Protein AF-A0AAW1I986-F1 (afdb_monomer)

Solvent-accessible surface area (backbone atoms only — not comparable to full-atom values): 5873 Å² total; per-residue (Å²): 143,80,73,66,66,63,55,53,57,52,48,54,61,55,47,60,73,33,51,45,82,54,91,57,34,41,34,39,59,53,91,70,35,33,42,37,43,33,53,43,74,72,91,59,56,68,68,64,49,50,52,50,52,50,54,51,47,56,54,48,66,67,40,95,41,54,70,47,81,48,72,48,67,70,55,30,32,59,93,76,73,33,98,46,72,40,85,64,29,58,55,50,55,62,43,57,71,72,64,109

Radius of gyration: 16.84 Å; Cα contacts (8 Å, |Δi|>4): 113; chains: 1; bounding box: 56×25×30 Å

Sequence (100 aa):
MKAKMWRYCLLARNFRRRIKERKGYVSITIAGWVLFCCYISPNIEMDVYKEKVDEIANQVSSAKKEAIIVGDFNAKSHMWESARNDRKEEHWESGSQRWN

pLDDT: mean 81.31, std 17.29, range [30.34, 96.0]

Organism: Popillia japonica (NCBI:txid7064)

Nearest PDB structures (foldseek):
  5kah-assembly2_G  TM=4.410E-01  e=1.807E-01  Streptomyces toyocaensis
  5kaj-assembly3_H  TM=4.368E-01  e=2.518E-01  Streptomyces toyocaensis
  5kah-assembly1_K  TM=3.681E-01  e=3.284E-01  Streptomyces toyocaensis
  5kah-assembly1_B  TM=4.261E-01  e=7.780E-01  Streptomyces toyocaensis
  5kah-assembly2_D  TM=3.679E-01  e=6.813E-01  Streptomyces toyocaensis

InterPro domains:
  IPR005135 Endonuclease/exonuclease/phosphatase [PF14529] (34-90)
  IPR036691 Endonuclease/exonuclease/phosphatase superfamily [G3DSA:3.60.10.10] (8-99)
  IPR036691 Endonuclease/exonuclease/phosphatase superfamily [SSF56219] (25-92)

Secondary structure (DSSP, 8-state):
--SHHHHHHHHHHHHHTTEEEETTEEEEEETTEEEEEEE--SSS-HHHHHHHHHHHHHHHHH-SSEEEEEEE-----GGGT-SS--HHHHHHHHHHHT--

Mean predicted aligned error: 8.06 Å

Structure (mmCIF, N/CA/C/O backbone):
data_AF-A0AAW1I986-F1
#
_entry.id   AF-A0AAW1I986-F1
#
loop_
_atom_site.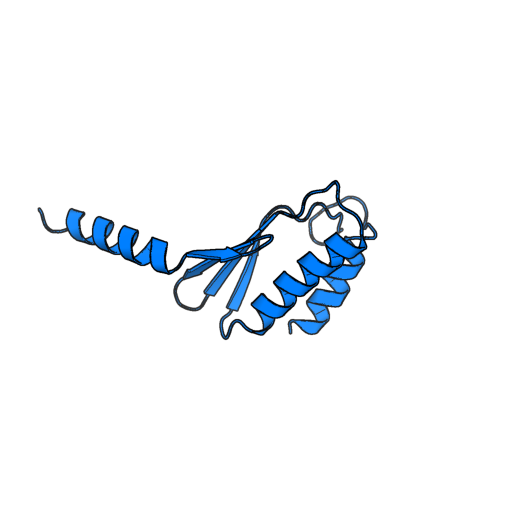group_PDB
_atom_site.id
_atom_site.type_symbol
_atom_site.label_atom_id
_atom_site.label_alt_id
_atom_site.label_comp_id
_atom_site.label_asym_id
_atom_site.label_entity_id
_atom_site.label_seq_id
_atom_site.pdbx_PDB_ins_code
_atom_site.Cartn_x
_atom_site.Cartn_y
_atom_site.Cartn_z
_atom_site.occupancy
_atom_site.B_iso_or_equiv
_atom_site.auth_seq_id
_atom_site.auth_comp_id
_atom_site.auth_asym_id
_atom_site.auth_atom_id
_atom_site.pdbx_PDB_model_num
ATOM 1 N N . MET A 1 1 ? -45.187 0.208 6.965 1.00 40.75 1 MET A N 1
ATOM 2 C CA . MET A 1 1 ? -43.913 -0.187 6.314 1.00 40.75 1 MET A CA 1
ATOM 3 C C . MET A 1 1 ? -43.093 1.036 5.831 1.00 40.75 1 MET A C 1
ATOM 5 O O . MET A 1 1 ? -42.661 1.068 4.691 1.00 40.75 1 MET A O 1
ATOM 9 N N . LYS A 1 2 ? -42.852 2.064 6.674 1.00 43.34 2 LYS A N 1
ATOM 10 C CA . LYS A 1 2 ? -42.179 3.335 6.276 1.00 43.34 2 LYS A CA 1
ATOM 11 C C . LYS A 1 2 ? -40.86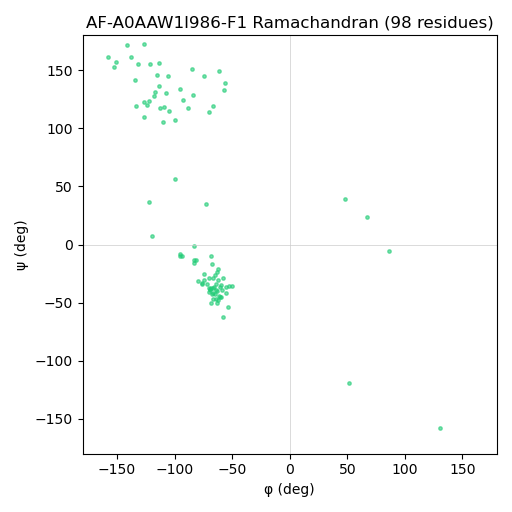1 3.645 7.022 1.00 43.34 2 LYS A C 1
ATOM 13 O O . LYS A 1 2 ? -40.285 4.706 6.833 1.00 43.34 2 LYS A O 1
ATOM 18 N N . ALA A 1 3 ? -40.343 2.715 7.830 1.00 42.25 3 ALA A N 1
ATOM 19 C CA . ALA A 1 3 ? -39.149 2.939 8.662 1.00 42.25 3 ALA A CA 1
ATOM 20 C C . ALA A 1 3 ? -37.814 2.463 8.042 1.00 42.25 3 ALA A C 1
ATOM 22 O O . ALA A 1 3 ? -36.750 2.744 8.587 1.00 42.25 3 ALA A O 1
ATOM 23 N N . LYS A 1 4 ? -37.826 1.754 6.901 1.00 41.72 4 LYS A N 1
ATOM 24 C CA . LYS A 1 4 ? -36.589 1.212 6.297 1.00 41.72 4 LYS A CA 1
ATOM 25 C C . LYS A 1 4 ? -35.775 2.251 5.513 1.00 41.72 4 LYS A C 1
ATOM 27 O O . LYS A 1 4 ? -34.553 2.176 5.530 1.00 41.72 4 LYS A O 1
ATOM 32 N N . MET A 1 5 ? -36.411 3.244 4.888 1.00 36.78 5 MET A N 1
ATOM 33 C CA . MET A 1 5 ? -35.730 4.159 3.955 1.00 36.78 5 MET A CA 1
ATOM 34 C C . MET A 1 5 ? -34.773 5.150 4.646 1.00 36.78 5 MET A C 1
ATOM 36 O O . MET A 1 5 ? -33.693 5.432 4.137 1.00 36.78 5 MET A O 1
ATOM 40 N N . TRP A 1 6 ? -35.100 5.598 5.861 1.00 30.34 6 TRP A N 1
ATOM 41 C CA . TRP A 1 6 ? -34.260 6.535 6.621 1.00 30.34 6 TRP A CA 1
ATOM 42 C C . TRP A 1 6 ? -32.957 5.902 7.134 1.00 30.34 6 TRP A C 1
ATOM 44 O O . TRP A 1 6 ? -31.934 6.581 7.237 1.00 30.34 6 TRP A O 1
ATOM 54 N N . ARG A 1 7 ? -32.955 4.584 7.385 1.00 38.81 7 ARG A N 1
ATOM 55 C CA . ARG A 1 7 ? -31.76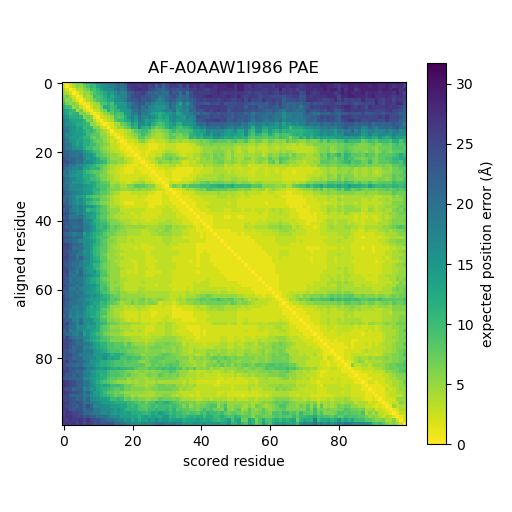1 3.835 7.812 1.00 38.81 7 ARG A CA 1
ATOM 56 C C . ARG A 1 7 ? -30.691 3.779 6.715 1.00 38.81 7 ARG A C 1
ATOM 58 O O . ARG A 1 7 ? -29.513 3.918 7.028 1.00 38.81 7 ARG A O 1
ATOM 65 N N . TYR A 1 8 ? -31.088 3.653 5.447 1.00 41.31 8 TYR A N 1
ATOM 66 C CA . TYR A 1 8 ? -30.157 3.661 4.311 1.00 41.31 8 TYR A CA 1
ATOM 67 C C . TYR A 1 8 ? -29.516 5.038 4.088 1.00 41.31 8 TYR A C 1
ATOM 69 O O . TYR A 1 8 ? -28.308 5.114 3.873 1.00 41.31 8 TYR A O 1
ATOM 77 N N . CYS A 1 9 ? -30.268 6.134 4.239 1.00 37.81 9 CYS A N 1
ATOM 78 C CA . CYS A 1 9 ? -29.706 7.488 4.140 1.00 37.81 9 CYS A CA 1
ATOM 79 C C . CYS A 1 9 ? -28.707 7.808 5.271 1.00 37.81 9 CYS A C 1
ATOM 81 O O . CYS A 1 9 ? -27.685 8.453 5.033 1.00 37.81 9 CYS A O 1
ATOM 83 N N . LEU A 1 10 ? -28.957 7.330 6.496 1.00 45.66 10 LEU A N 1
ATOM 84 C CA . LEU A 1 10 ? -28.011 7.450 7.616 1.00 45.66 10 LEU A CA 1
ATOM 85 C C . LEU A 1 10 ? -26.764 6.572 7.428 1.00 45.66 10 LEU A C 1
ATOM 87 O O . LEU A 1 10 ? -25.655 7.023 7.723 1.00 45.66 10 LEU A O 1
ATOM 91 N N . LEU A 1 11 ? -26.919 5.357 6.888 1.00 52.00 11 LEU A N 1
ATOM 92 C CA . LEU A 1 11 ? -25.795 4.498 6.504 1.00 52.00 11 LEU A CA 1
ATOM 93 C C . LEU A 1 11 ? -24.934 5.157 5.420 1.00 52.00 11 LEU A C 1
ATOM 95 O O . LEU A 1 11 ? -23.722 5.206 5.587 1.00 52.00 11 LEU A O 1
ATOM 99 N N . ALA A 1 12 ? -25.532 5.750 4.383 1.00 53.25 12 ALA A N 1
ATOM 100 C CA . ALA A 1 12 ? -24.802 6.447 3.320 1.00 53.25 12 ALA A CA 1
ATOM 101 C C . ALA A 1 12 ? -24.027 7.681 3.830 1.00 53.25 12 ALA A C 1
ATOM 103 O O . ALA A 1 12 ? -22.874 7.897 3.451 1.00 53.25 12 ALA A O 1
ATOM 104 N N . ARG A 1 13 ? -24.610 8.470 4.750 1.00 52.94 13 ARG A N 1
ATOM 105 C CA . ARG A 1 13 ? -23.912 9.616 5.374 1.00 52.94 13 ARG A CA 1
ATOM 106 C C . ARG A 1 13 ? -22.775 9.177 6.301 1.00 52.94 13 ARG A C 1
ATOM 108 O O . ARG A 1 13 ? -21.723 9.813 6.312 1.00 52.94 13 ARG A O 1
ATOM 115 N N . ASN A 1 14 ? -22.950 8.086 7.047 1.00 59.44 14 ASN A N 1
ATOM 116 C CA . ASN A 1 14 ? -21.884 7.516 7.878 1.00 59.44 14 ASN A CA 1
ATOM 117 C C . ASN A 1 14 ? -20.819 6.779 7.058 1.00 59.44 14 ASN A C 1
ATOM 119 O O . ASN A 1 14 ? -19.675 6.696 7.497 1.00 59.44 14 ASN A O 1
ATOM 123 N N . PHE A 1 15 ? -21.168 6.276 5.874 1.00 64.94 15 PHE A N 1
ATOM 124 C CA . PHE A 1 15 ? -20.240 5.610 4.968 1.00 64.94 15 PHE A CA 1
ATOM 125 C C . PHE A 1 15 ? -19.197 6.583 4.422 1.00 64.94 15 PHE A C 1
ATOM 127 O O . PHE A 1 15 ? -18.010 6.305 4.540 1.00 64.94 15 PHE A O 1
ATOM 134 N N . ARG A 1 16 ? -19.599 7.776 3.954 1.00 64.19 16 ARG A N 1
ATOM 135 C CA . ARG A 1 16 ? -18.639 8.811 3.514 1.00 64.19 16 ARG A CA 1
ATOM 136 C C . ARG A 1 16 ? -17.614 9.184 4.589 1.00 64.19 16 ARG A C 1
ATOM 138 O O . ARG A 1 16 ? -16.455 9.380 4.264 1.00 64.19 16 ARG A O 1
ATOM 145 N N . ARG A 1 17 ? -18.002 9.220 5.871 1.00 70.94 17 ARG A N 1
ATOM 146 C CA . ARG A 1 17 ? -17.069 9.491 6.988 1.00 70.94 17 ARG A CA 1
ATOM 147 C C . ARG A 1 17 ? -16.028 8.390 7.212 1.00 70.94 17 ARG A C 1
ATOM 149 O O . ARG A 1 17 ? -15.060 8.611 7.931 1.00 70.94 17 ARG A O 1
ATOM 156 N N . ARG A 1 18 ? -16.248 7.199 6.654 1.00 81.69 18 ARG A N 1
ATOM 157 C CA . ARG A 1 18 ? -15.334 6.053 6.751 1.00 81.69 18 ARG A CA 1
ATOM 158 C C . ARG A 1 18 ? -14.368 5.977 5.575 1.00 81.69 18 ARG A C 1
ATOM 160 O O . ARG A 1 18 ? -13.447 5.169 5.652 1.00 81.69 18 ARG A O 1
ATOM 167 N N . ILE A 1 19 ? -14.589 6.786 4.537 1.00 87.56 19 ILE A N 1
ATOM 168 C CA . ILE A 1 19 ? -13.704 6.910 3.385 1.00 87.56 19 ILE A CA 1
ATOM 169 C C . ILE A 1 19 ? -12.604 7.912 3.735 1.00 87.56 19 ILE A C 1
ATOM 171 O O . ILE A 1 19 ? -12.889 9.021 4.191 1.00 87.56 19 ILE A O 1
ATOM 175 N N . LYS A 1 20 ? -11.349 7.524 3.527 1.00 89.88 20 LYS A N 1
ATOM 176 C CA . LYS A 1 20 ? -10.194 8.417 3.609 1.00 89.88 20 LYS A CA 1
ATOM 177 C C . LYS A 1 20 ? -9.467 8.390 2.277 1.00 89.88 20 LYS A C 1
ATOM 179 O O . LYS A 1 20 ? -9.036 7.335 1.828 1.00 89.88 20 LYS A O 1
ATOM 184 N N . GLU A 1 21 ? -9.312 9.558 1.677 1.00 89.38 21 GLU A N 1
ATOM 185 C CA . GLU A 1 21 ? -8.520 9.735 0.465 1.00 89.38 21 GLU A CA 1
ATOM 186 C C . GLU A 1 21 ? -7.109 10.189 0.850 1.00 89.38 21 GLU A C 1
ATOM 188 O O . GLU A 1 21 ? -6.922 11.052 1.724 1.00 89.38 21 GLU A O 1
ATOM 193 N N . ARG A 1 22 ? -6.108 9.555 0.242 1.00 83.56 22 ARG A N 1
ATOM 194 C CA . ARG A 1 22 ? -4.682 9.841 0.417 1.00 83.56 22 ARG A CA 1
ATOM 195 C C . ARG A 1 22 ? -3.974 9.718 -0.926 1.00 83.56 22 ARG A C 1
ATOM 197 O O . ARG A 1 22 ? -4.561 9.304 -1.926 1.00 83.56 22 ARG A O 1
ATOM 204 N N . LYS A 1 23 ? -2.704 10.115 -0.976 1.00 76.81 23 LYS A N 1
ATOM 205 C CA . LYS A 1 23 ? -1.925 10.010 -2.205 1.00 76.81 23 LYS A CA 1
ATOM 206 C C . LYS A 1 23 ? -1.721 8.522 -2.514 1.00 76.81 23 LYS A C 1
ATOM 208 O O . LYS A 1 23 ? -1.153 7.783 -1.731 1.00 76.81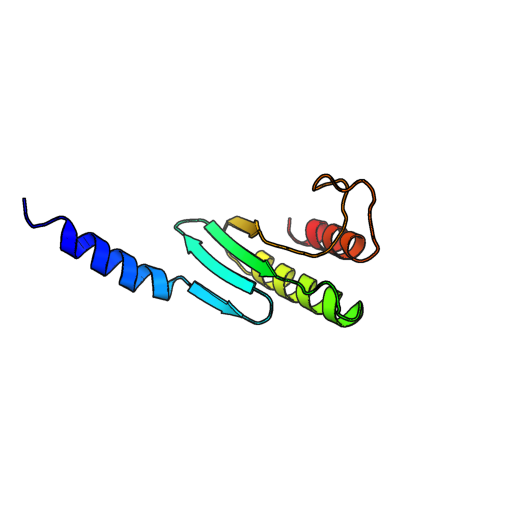 23 LYS A O 1
ATOM 213 N N . GLY A 1 24 ? -2.222 8.072 -3.662 1.00 74.69 24 GLY A N 1
ATOM 214 C CA . GLY A 1 24 ? -2.031 6.693 -4.131 1.00 74.69 24 GLY A CA 1
ATOM 215 C C . GLY A 1 24 ? -3.041 5.655 -3.635 1.00 74.69 24 GLY A C 1
ATOM 216 O O . GLY A 1 24 ? -3.007 4.534 -4.142 1.00 74.69 24 GLY A O 1
ATOM 217 N N . TYR A 1 25 ? -3.962 5.998 -2.726 1.00 87.06 25 TYR A N 1
ATOM 218 C CA . TYR A 1 25 ? -5.027 5.077 -2.327 1.00 87.06 25 TYR A CA 1
ATOM 219 C C . TYR A 1 25 ? -6.253 5.768 -1.716 1.00 87.06 25 TYR A C 1
ATOM 221 O O . TYR A 1 25 ? -6.205 6.893 -1.211 1.00 87.06 25 TYR A O 1
ATOM 229 N N . VAL A 1 26 ? -7.358 5.029 -1.710 1.00 90.94 26 VAL A N 1
ATOM 230 C CA . VAL A 1 26 ? -8.571 5.333 -0.950 1.00 90.94 26 VAL A CA 1
ATOM 231 C C . VAL A 1 26 ? -8.788 4.209 0.047 1.00 90.94 26 VAL A C 1
ATOM 233 O O . VAL A 1 26 ? -8.747 3.045 -0.339 1.00 90.94 26 VAL A O 1
ATOM 236 N N . SER A 1 27 ? -9.029 4.521 1.319 1.00 92.38 27 SER A N 1
ATOM 237 C CA . SER A 1 27 ? -9.340 3.499 2.319 1.00 92.38 27 SER A CA 1
ATOM 238 C C . SER A 1 27 ? -10.746 3.621 2.880 1.00 92.38 27 SER A C 1
ATOM 240 O O . SER A 1 27 ? -11.280 4.720 3.033 1.00 92.38 27 SER A O 1
ATOM 242 N N . ILE A 1 28 ? -11.355 2.477 3.192 1.00 91.94 28 ILE A N 1
ATOM 243 C CA . ILE A 1 28 ? -12.673 2.388 3.819 1.00 91.94 28 ILE A CA 1
ATOM 244 C C . ILE A 1 28 ? -12.565 1.520 5.064 1.00 91.94 28 ILE A C 1
ATOM 246 O O . ILE A 1 28 ? -12.175 0.357 5.009 1.00 91.94 28 ILE A O 1
ATOM 250 N N . THR A 1 29 ? -12.945 2.081 6.210 1.00 89.25 29 THR A N 1
ATOM 251 C CA . THR A 1 29 ? -13.012 1.320 7.463 1.00 89.25 29 THR A CA 1
ATOM 252 C C . THR A 1 29 ? -14.379 0.655 7.622 1.00 89.25 29 THR A C 1
ATOM 254 O O . THR A 1 29 ? -15.400 1.339 7.762 1.00 89.25 29 THR A O 1
ATOM 257 N N . ILE A 1 30 ? -14.413 -0.678 7.670 1.00 86.19 30 ILE A N 1
ATOM 258 C CA . ILE A 1 30 ? -15.644 -1.465 7.811 1.00 86.19 30 ILE A CA 1
ATOM 259 C C . ILE A 1 30 ? -15.486 -2.427 8.989 1.00 86.19 30 ILE A C 1
ATOM 261 O O . ILE A 1 30 ? -14.742 -3.396 8.925 1.00 86.19 30 ILE A O 1
ATOM 265 N N . ALA A 1 31 ? -16.213 -2.160 10.078 1.00 84.00 31 ALA A N 1
ATOM 266 C CA . ALA A 1 31 ? -16.138 -2.945 11.313 1.00 84.00 31 ALA A CA 1
ATOM 267 C C . ALA A 1 31 ? -14.678 -3.109 11.806 1.00 84.00 31 ALA A C 1
ATOM 269 O O . ALA A 1 31 ? -14.025 -2.096 12.099 1.00 84.00 31 ALA A O 1
ATOM 270 N N . GLY A 1 32 ? -14.193 -4.351 11.903 1.00 85.81 32 GLY A N 1
ATOM 271 C CA . GLY A 1 32 ? -12.830 -4.717 12.306 1.00 85.81 32 GLY A CA 1
ATOM 272 C C . GLY A 1 32 ? -11.781 -4.658 11.193 1.00 85.81 32 GLY A C 1
ATOM 273 O O . GLY A 1 32 ? -10.616 -4.882 11.483 1.00 85.81 32 GLY A O 1
ATOM 274 N N . TRP A 1 33 ? -12.176 -4.312 9.964 1.00 91.25 33 TRP A N 1
ATOM 275 C CA . TRP A 1 33 ? -11.304 -4.305 8.792 1.00 91.25 33 TRP A CA 1
ATOM 276 C C . TRP A 1 33 ? -11.067 -2.894 8.249 1.00 91.25 33 TRP A C 1
ATOM 278 O O . TRP A 1 33 ? -11.899 -1.984 8.409 1.00 91.25 33 TRP A O 1
ATOM 288 N N . VAL A 1 34 ? -9.951 -2.728 7.548 1.00 92.69 34 VAL A N 1
ATOM 289 C CA . VAL A 1 34 ? -9.666 -1.576 6.691 1.00 92.69 34 VAL A CA 1
ATOM 290 C C . VAL A 1 34 ? -9.354 -2.082 5.290 1.00 92.69 34 VAL A C 1
ATOM 292 O O . VAL A 1 34 ? -8.416 -2.844 5.089 1.00 92.69 34 VAL A O 1
ATOM 295 N N . LEU A 1 35 ? -10.152 -1.650 4.318 1.00 93.00 35 LEU A N 1
ATOM 296 C CA . LEU A 1 35 ? -9.896 -1.910 2.908 1.00 93.00 35 LEU A CA 1
ATOM 297 C C . LEU A 1 35 ? -9.100 -0.742 2.331 1.00 93.00 35 LEU A C 1
ATOM 299 O O . LEU A 1 35 ? -9.572 0.391 2.410 1.00 93.00 35 LEU A O 1
ATOM 303 N N . PHE A 1 36 ? -7.942 -1.009 1.742 1.00 92.81 36 PHE A N 1
ATOM 304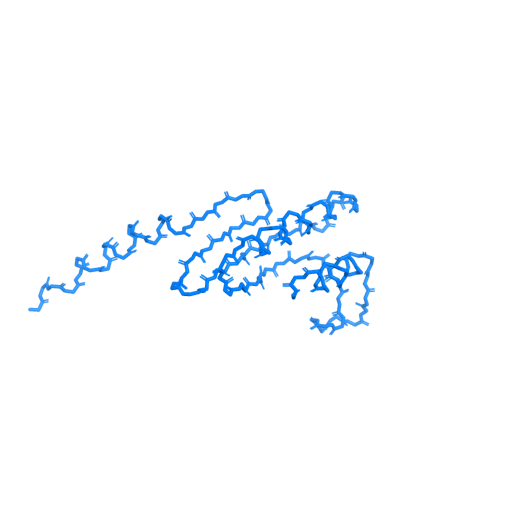 C CA . PHE A 1 36 ? -7.125 -0.059 0.995 1.00 92.81 36 PHE A CA 1
ATOM 305 C C . PHE A 1 36 ? -7.277 -0.353 -0.497 1.00 92.81 36 PHE A C 1
ATOM 307 O O . PHE A 1 36 ? -6.903 -1.424 -0.955 1.00 92.81 36 PHE A O 1
ATOM 314 N N . CYS A 1 37 ? -7.850 0.583 -1.249 1.00 93.62 37 CYS A N 1
ATOM 315 C CA . CYS A 1 37 ? -7.953 0.526 -2.702 1.00 93.62 37 CYS A CA 1
ATOM 316 C C . CYS A 1 37 ? -6.856 1.400 -3.311 1.00 93.62 37 CYS A C 1
ATOM 318 O O . CYS A 1 37 ? -6.912 2.629 -3.218 1.00 93.62 37 CYS A O 1
ATOM 320 N N . CYS A 1 38 ? -5.846 0.763 -3.887 1.00 92.19 38 CYS A N 1
ATOM 321 C CA . CYS A 1 38 ? -4.635 1.397 -4.379 1.00 92.19 38 CYS A CA 1
ATOM 322 C C . CYS A 1 38 ? -4.632 1.457 -5.906 1.00 92.19 38 CYS A C 1
ATOM 324 O O . CYS A 1 38 ? -5.073 0.538 -6.594 1.00 92.19 38 CYS A O 1
ATOM 326 N N . TYR A 1 39 ? -4.075 2.538 -6.437 1.00 91.81 39 TYR A N 1
ATOM 327 C CA . TYR A 1 39 ? -3.705 2.610 -7.843 1.00 91.81 39 TYR A CA 1
ATOM 328 C C . TYR A 1 39 ? -2.303 3.188 -7.942 1.00 91.81 39 TYR A C 1
ATOM 330 O O . TYR A 1 39 ? -2.046 4.328 -7.526 1.00 91.81 39 TYR A O 1
ATOM 338 N N . ILE A 1 40 ? -1.393 2.402 -8.509 1.00 92.62 40 ILE A N 1
ATOM 339 C CA . ILE A 1 40 ? -0.049 2.858 -8.831 1.00 92.62 40 ILE A CA 1
ATOM 340 C C . ILE A 1 40 ? 0.076 2.881 -10.347 1.00 92.62 40 ILE A C 1
ATOM 342 O O . ILE A 1 40 ? -0.044 1.856 -11.006 1.00 92.62 40 ILE A O 1
ATOM 346 N N . SER A 1 41 ? 0.297 4.074 -10.902 1.00 92.06 41 SER A N 1
ATOM 347 C CA . SER A 1 41 ? 0.475 4.248 -12.345 1.00 92.06 41 SER A CA 1
ATOM 348 C C . SER A 1 41 ? 1.627 3.369 -12.855 1.00 92.06 41 SER A C 1
ATOM 350 O O . SER A 1 41 ? 2.676 3.315 -12.206 1.00 92.06 41 SER A O 1
ATOM 352 N N . PRO A 1 42 ? 1.491 2.720 -14.026 1.00 92.62 42 PRO A N 1
ATOM 353 C CA . PRO A 1 42 ? 2.584 1.947 -14.608 1.00 92.62 42 PRO A CA 1
ATOM 354 C C . PRO A 1 42 ? 3.758 2.839 -15.034 1.00 92.62 42 PRO A C 1
ATOM 356 O O . PRO A 1 42 ? 4.902 2.383 -14.992 1.00 92.62 42 PRO A O 1
ATOM 359 N N . ASN A 1 43 ? 3.467 4.097 -15.387 1.00 94.62 43 ASN A N 1
ATOM 360 C CA . ASN A 1 43 ? 4.370 5.062 -16.020 1.00 94.62 43 ASN A CA 1
ATOM 361 C C . ASN A 1 43 ? 4.948 6.051 -14.999 1.00 94.62 43 ASN A C 1
ATOM 363 O O . ASN A 1 43 ? 4.746 7.260 -15.109 1.00 94.62 43 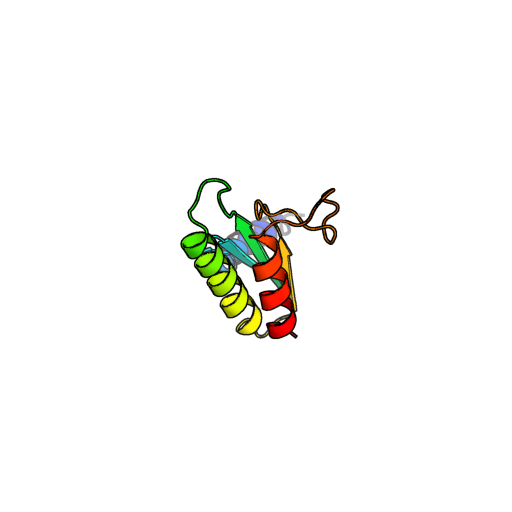ASN A O 1
ATOM 367 N N . ILE A 1 44 ? 5.596 5.535 -13.961 1.00 94.56 44 ILE A N 1
ATOM 368 C CA . ILE A 1 44 ? 6.313 6.344 -12.971 1.00 94.56 44 ILE A CA 1
ATOM 369 C C . ILE A 1 44 ? 7.702 5.768 -12.749 1.00 94.56 44 ILE A C 1
ATOM 371 O O . ILE A 1 44 ? 7.924 4.570 -12.939 1.00 94.56 44 ILE A O 1
ATOM 375 N N . GLU A 1 45 ? 8.610 6.629 -12.305 1.00 96.00 45 GLU A N 1
ATOM 376 C CA . GLU A 1 45 ? 9.951 6.226 -11.906 1.00 96.00 45 GLU A CA 1
ATOM 377 C C . GLU A 1 45 ? 9.918 5.237 -10.739 1.00 96.00 45 GLU A C 1
ATOM 379 O O . GLU A 1 45 ? 9.027 5.277 -9.883 1.00 96.00 45 GLU A O 1
ATOM 384 N N . MET A 1 46 ? 10.914 4.352 -10.699 1.00 94.44 46 MET A N 1
ATOM 385 C CA . MET A 1 46 ? 10.987 3.282 -9.701 1.00 94.44 46 MET A CA 1
ATOM 386 C C . MET A 1 46 ? 11.046 3.824 -8.268 1.00 94.44 46 MET A C 1
ATOM 388 O O . MET A 1 46 ? 10.424 3.252 -7.380 1.00 94.44 46 MET A O 1
ATOM 392 N N . ASP A 1 47 ? 11.734 4.939 -8.032 1.00 95.00 47 ASP A N 1
ATOM 393 C CA . ASP A 1 47 ? 11.826 5.523 -6.689 1.00 95.00 47 ASP A CA 1
ATOM 394 C C . ASP A 1 47 ? 10.464 6.051 -6.217 1.00 95.00 47 ASP A C 1
ATOM 396 O O . ASP A 1 47 ? 10.022 5.743 -5.112 1.00 95.00 47 ASP A O 1
ATOM 400 N N . VAL A 1 48 ? 9.716 6.717 -7.104 1.00 93.56 48 VAL A N 1
ATOM 401 C CA . VAL A 1 48 ? 8.339 7.172 -6.831 1.00 93.56 48 VAL A CA 1
ATOM 402 C C . VAL A 1 48 ? 7.395 5.986 -6.612 1.00 93.56 48 VAL A C 1
ATOM 404 O O . VAL A 1 48 ? 6.441 6.066 -5.836 1.00 93.56 48 VAL A O 1
ATOM 407 N N . TYR A 1 49 ? 7.636 4.874 -7.309 1.00 93.75 49 TYR A N 1
ATOM 408 C CA . TYR A 1 49 ? 6.898 3.635 -7.100 1.00 93.75 49 TYR A CA 1
ATOM 409 C C . TYR A 1 49 ? 7.134 3.083 -5.688 1.00 93.75 49 TYR A C 1
ATOM 411 O O . TYR A 1 49 ? 6.168 2.813 -4.975 1.00 93.75 49 TYR A O 1
ATOM 419 N N . LYS A 1 50 ? 8.397 2.973 -5.264 1.00 92.88 50 LYS A N 1
ATOM 420 C CA . LYS A 1 50 ? 8.779 2.493 -3.927 1.00 92.88 50 LYS A CA 1
ATOM 421 C C . LYS A 1 50 ? 8.199 3.364 -2.818 1.00 92.88 50 LYS A C 1
ATOM 423 O O . LYS A 1 50 ? 7.584 2.831 -1.902 1.00 92.88 50 LYS A O 1
ATOM 428 N N . GLU A 1 51 ? 8.278 4.688 -2.960 1.00 92.56 51 GLU A N 1
ATOM 429 C CA . GLU A 1 51 ? 7.665 5.634 -2.017 1.00 92.56 51 GLU A CA 1
ATOM 430 C C . GLU A 1 51 ? 6.163 5.381 -1.831 1.00 92.56 51 GLU A C 1
ATOM 432 O O . GLU A 1 51 ? 5.654 5.422 -0.712 1.00 92.56 51 GLU A O 1
ATOM 437 N N . LYS A 1 52 ? 5.437 5.086 -2.919 1.00 91.50 52 LYS A N 1
ATOM 438 C CA . LYS A 1 52 ? 4.003 4.764 -2.848 1.00 91.50 52 LYS A CA 1
ATOM 439 C C . LYS A 1 52 ? 3.742 3.454 -2.114 1.00 91.50 52 LYS A C 1
ATOM 441 O O . LYS A 1 52 ? 2.796 3.388 -1.332 1.00 91.50 52 LYS A O 1
ATOM 446 N N . VAL A 1 53 ? 4.546 2.423 -2.368 1.00 91.81 53 VAL A N 1
ATOM 447 C CA . VAL A 1 53 ? 4.420 1.139 -1.664 1.00 91.81 53 VAL A CA 1
ATOM 448 C C . VAL A 1 53 ? 4.733 1.312 -0.178 1.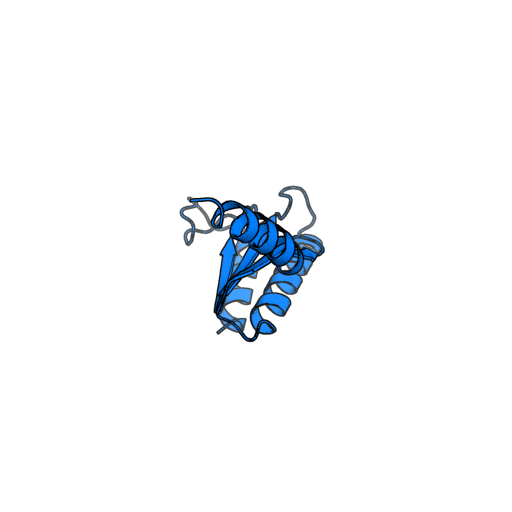00 91.81 53 VAL A C 1
ATOM 450 O O . VAL A 1 53 ? 3.973 0.823 0.652 1.00 91.81 53 VAL A O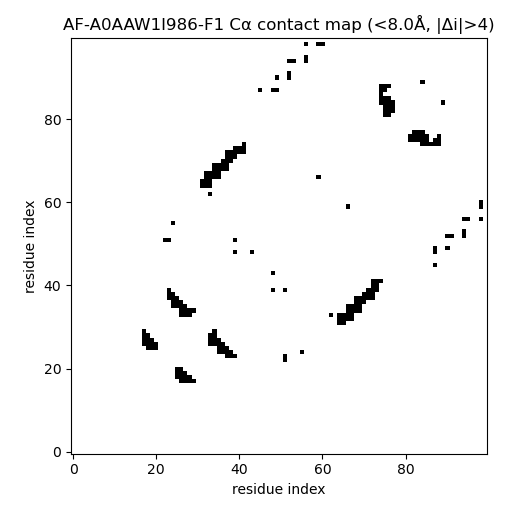 1
ATOM 453 N N . ASP A 1 54 ? 5.770 2.077 0.167 1.00 91.06 54 ASP A N 1
ATOM 454 C CA . ASP A 1 54 ? 6.129 2.382 1.556 1.00 91.06 54 ASP A CA 1
ATOM 455 C C . ASP A 1 54 ? 5.038 3.201 2.262 1.00 91.06 54 ASP A C 1
ATOM 457 O O . ASP A 1 54 ? 4.724 2.954 3.428 1.00 91.06 54 ASP A O 1
ATOM 461 N N . GLU A 1 55 ? 4.408 4.156 1.570 1.00 89.62 55 GLU A N 1
ATOM 462 C CA . GLU A 1 55 ? 3.261 4.893 2.109 1.00 89.62 55 GLU A CA 1
ATOM 463 C C . GLU A 1 55 ? 2.097 3.942 2.427 1.00 89.62 55 GLU A C 1
ATOM 465 O O . GLU A 1 55 ? 1.523 4.026 3.514 1.00 89.62 55 GLU A O 1
ATOM 470 N N . ILE A 1 56 ? 1.773 3.009 1.524 1.00 89.50 56 ILE A N 1
ATOM 471 C CA . ILE A 1 56 ? 0.720 2.006 1.748 1.00 89.50 56 ILE A CA 1
ATOM 472 C C . ILE A 1 56 ? 1.100 1.085 2.916 1.00 89.50 56 ILE A C 1
ATOM 474 O O . ILE A 1 56 ? 0.288 0.903 3.824 1.00 89.50 56 ILE A O 1
ATOM 478 N N . ALA A 1 57 ? 2.336 0.580 2.942 1.00 89.38 57 ALA A N 1
ATOM 479 C CA . ALA A 1 57 ? 2.878 -0.270 4.002 1.00 89.38 57 ALA A CA 1
ATOM 480 C C . ALA A 1 57 ? 2.729 0.369 5.382 1.00 89.38 57 ALA A C 1
ATOM 482 O O . ALA A 1 57 ? 2.108 -0.193 6.280 1.00 89.38 57 ALA A O 1
ATOM 483 N N . ASN A 1 58 ? 3.223 1.598 5.530 1.00 88.94 58 ASN A N 1
ATOM 484 C CA . ASN A 1 58 ? 3.166 2.337 6.787 1.00 88.94 58 ASN A CA 1
ATOM 485 C C . ASN A 1 58 ? 1.720 2.559 7.259 1.00 88.94 58 ASN A C 1
ATOM 487 O O . ASN A 1 58 ? 1.430 2.567 8.459 1.00 88.94 58 ASN A O 1
ATOM 491 N N . GLN A 1 59 ? 0.787 2.749 6.327 1.00 87.31 59 GLN A N 1
ATOM 492 C CA . GLN A 1 59 ? -0.626 2.962 6.641 1.00 87.31 59 GLN A CA 1
ATOM 493 C C . GLN A 1 59 ? -1.330 1.666 7.034 1.00 87.31 59 GLN A C 1
ATOM 495 O O . GLN A 1 59 ? -2.188 1.687 7.916 1.00 87.31 59 GLN A O 1
ATOM 500 N N . VAL A 1 60 ? -0.937 0.546 6.434 1.00 88.00 60 VAL A N 1
ATOM 501 C CA . VAL A 1 60 ? -1.408 -0.780 6.828 1.00 88.00 60 VAL A CA 1
ATOM 502 C C . VAL A 1 60 ? -0.862 -1.155 8.204 1.00 88.00 60 VAL A C 1
ATOM 504 O O . VAL A 1 60 ? -1.658 -1.435 9.094 1.00 88.00 60 VAL A O 1
ATOM 507 N N . SER A 1 61 ? 0.447 -1.041 8.442 1.00 88.12 61 SER A N 1
ATOM 508 C CA . SER A 1 61 ? 1.053 -1.354 9.747 1.00 88.12 61 SER A CA 1
ATOM 509 C C . SER A 1 61 ? 0.551 -0.453 10.883 1.00 88.12 61 SER A C 1
ATOM 511 O O . SER A 1 61 ? 0.487 -0.871 12.036 1.00 88.12 61 SER A O 1
ATOM 513 N N . SER A 1 62 ? 0.179 0.797 10.588 1.00 86.69 62 SER A N 1
ATOM 514 C CA . SER A 1 62 ? -0.408 1.702 11.589 1.00 86.69 62 SER A CA 1
ATOM 515 C C . SER A 1 62 ? -1.916 1.510 11.784 1.00 86.69 62 SER A C 1
ATOM 517 O O . SER A 1 62 ? -2.483 2.009 12.768 1.00 86.69 62 SER A O 1
ATOM 519 N N . ALA A 1 63 ? -2.588 0.779 10.890 1.00 83.88 63 ALA A N 1
ATOM 520 C CA . ALA A 1 63 ? -3.973 0.400 11.090 1.00 83.88 63 ALA A CA 1
ATOM 521 C C . ALA A 1 63 ? -4.038 -0.627 12.229 1.00 83.88 63 ALA A C 1
ATOM 523 O O . ALA A 1 63 ? -3.584 -1.753 12.112 1.00 83.88 63 ALA A O 1
ATOM 524 N N . LYS A 1 64 ? -4.657 -0.258 13.356 1.00 84.62 64 LYS A N 1
ATOM 525 C CA . LYS A 1 64 ? -4.910 -1.168 14.496 1.00 84.62 64 LYS A CA 1
ATOM 526 C C . LYS A 1 64 ? -6.022 -2.193 14.203 1.00 84.62 64 LYS A C 1
ATOM 528 O O . LYS A 1 64 ? -6.881 -2.436 15.051 1.00 84.62 64 LYS A O 1
ATOM 533 N N . LYS A 1 65 ? -6.110 -2.653 12.958 1.00 87.62 65 LYS A N 1
ATOM 534 C CA . LYS A 1 65 ? -7.205 -3.426 12.374 1.00 87.62 65 LYS A CA 1
ATOM 535 C C . LYS A 1 65 ? -6.653 -4.291 11.256 1.00 87.62 65 LYS A C 1
ATOM 537 O O . LYS A 1 65 ? -5.719 -3.874 10.582 1.00 87.62 65 LYS A O 1
ATOM 542 N N . GLU A 1 66 ? -7.317 -5.410 11.012 1.00 90.94 66 GLU A N 1
ATOM 543 C CA . GLU A 1 66 ? -7.026 -6.261 9.865 1.00 90.94 66 GLU A CA 1
ATOM 544 C C . GLU A 1 66 ? -7.144 -5.460 8.563 1.00 90.94 66 GLU A C 1
ATOM 546 O O . GLU A 1 66 ? -8.113 -4.714 8.355 1.00 90.94 66 GLU A O 1
ATOM 551 N N . ALA A 1 67 ? -6.152 -5.595 7.690 1.00 91.81 67 ALA A N 1
ATOM 552 C CA . ALA A 1 67 ? -6.057 -4.822 6.464 1.00 91.81 67 ALA A CA 1
ATOM 553 C C . ALA A 1 67 ? -6.214 -5.720 5.240 1.00 91.81 67 ALA A C 1
ATOM 555 O O . ALA A 1 67 ? -5.617 -6.786 5.144 1.00 91.81 67 ALA A O 1
ATOM 556 N N . ILE A 1 68 ? -6.999 -5.251 4.276 1.00 91.75 68 ILE A N 1
ATOM 557 C CA . ILE A 1 68 ? -7.084 -5.846 2.945 1.00 91.75 68 ILE A CA 1
ATOM 558 C C . ILE A 1 68 ? -6.619 -4.783 1.962 1.00 91.75 68 ILE A C 1
ATOM 560 O O . ILE A 1 68 ? -7.138 -3.666 1.968 1.00 91.75 68 ILE A O 1
ATOM 564 N N . ILE A 1 69 ? -5.662 -5.129 1.111 1.00 91.50 69 ILE A N 1
ATOM 565 C CA . ILE A 1 69 ? -5.160 -4.254 0.053 1.00 91.50 69 ILE A CA 1
ATOM 566 C C . ILE A 1 69 ? -5.687 -4.797 -1.265 1.00 91.50 69 ILE A C 1
ATOM 568 O O . ILE A 1 69 ? -5.571 -5.987 -1.545 1.00 91.50 69 ILE A O 1
ATOM 572 N N . VAL A 1 70 ? -6.273 -3.926 -2.070 1.00 92.38 70 VAL A N 1
ATOM 573 C CA . VAL A 1 70 ? -6.802 -4.253 -3.393 1.00 92.38 70 VAL A CA 1
ATOM 574 C C . VAL A 1 70 ? -6.445 -3.152 -4.375 1.00 92.38 70 VAL A C 1
ATOM 576 O O . VAL A 1 70 ? -6.180 -2.018 -3.978 1.00 92.38 70 VAL A O 1
ATOM 579 N N . GLY A 1 71 ? -6.512 -3.466 -5.662 1.00 91.12 71 GLY A N 1
ATOM 580 C CA . GLY A 1 71 ? -6.414 -2.486 -6.733 1.00 91.12 71 GLY A CA 1
ATOM 581 C C . GLY A 1 71 ? -5.412 -2.893 -7.798 1.00 91.12 71 GLY A C 1
ATOM 582 O O . GLY A 1 71 ? -5.121 -4.074 -7.963 1.00 91.12 71 GLY A O 1
ATOM 583 N N . ASP A 1 72 ? -4.920 -1.901 -8.532 1.00 92.12 72 ASP A N 1
ATOM 584 C CA . ASP A 1 72 ? -3.962 -2.113 -9.611 1.00 92.12 72 ASP A CA 1
ATOM 585 C C . ASP A 1 72 ? -2.594 -1.558 -9.207 1.00 92.12 72 ASP A C 1
ATOM 587 O O . ASP A 1 72 ? -2.363 -0.343 -9.153 1.00 92.12 72 ASP A O 1
ATOM 591 N N . PHE A 1 73 ? -1.692 -2.481 -8.880 1.00 91.69 73 PHE A N 1
ATOM 592 C CA . PHE A 1 73 ? -0.326 -2.169 -8.481 1.00 91.69 73 PHE A CA 1
ATOM 593 C C . PHE A 1 73 ? 0.593 -1.948 -9.686 1.00 91.69 73 PHE A C 1
ATOM 595 O O . PHE A 1 73 ? 1.672 -1.395 -9.512 1.00 91.69 73 PHE A O 1
ATOM 602 N N . ASN A 1 74 ? 0.199 -2.363 -10.898 1.00 93.25 74 ASN A N 1
ATOM 603 C CA . ASN A 1 74 ? 1.063 -2.348 -12.083 1.00 93.25 74 ASN A CA 1
ATOM 604 C C . ASN A 1 74 ? 2.462 -2.957 -11.840 1.00 93.25 74 ASN A C 1
ATOM 606 O O . ASN A 1 74 ? 3.474 -2.465 -12.357 1.00 93.25 74 ASN A O 1
ATOM 610 N N . ALA A 1 75 ? 2.490 -4.038 -11.058 1.00 93.06 75 ALA A N 1
ATOM 611 C CA . ALA A 1 75 ? 3.630 -4.915 -10.843 1.00 93.06 75 ALA A CA 1
ATOM 612 C C . ALA A 1 75 ? 3.274 -6.343 -11.242 1.00 93.06 75 ALA A C 1
ATOM 614 O O . ALA A 1 75 ? 2.109 -6.752 -11.252 1.00 93.06 75 ALA A O 1
ATOM 615 N N . LYS A 1 76 ? 4.297 -7.114 -11.575 1.00 93.38 76 LYS A N 1
ATOM 616 C CA . LYS A 1 76 ? 4.163 -8.497 -12.018 1.00 93.38 76 LYS A CA 1
ATOM 617 C C . LYS A 1 76 ? 4.701 -9.406 -10.920 1.00 93.38 76 LYS A C 1
ATOM 619 O O . LYS A 1 76 ? 5.879 -9.300 -10.626 1.00 93.38 76 LYS A O 1
ATOM 624 N N . SER A 1 77 ? 3.856 -10.273 -10.356 1.00 91.56 77 SER A N 1
ATOM 625 C CA . SER A 1 77 ? 4.219 -11.312 -9.384 1.00 91.56 77 SER A CA 1
ATOM 626 C C . SER A 1 77 ? 3.562 -12.630 -9.746 1.00 91.56 77 SER A C 1
ATOM 628 O O . SER A 1 77 ? 2.379 -12.657 -10.095 1.00 91.56 77 SER A O 1
ATOM 630 N N . HIS A 1 78 ? 4.279 -13.730 -9.560 1.00 91.81 78 HIS A N 1
ATOM 631 C CA . HIS A 1 78 ? 3.688 -15.061 -9.519 1.00 91.81 78 HIS A CA 1
ATOM 632 C C . HIS A 1 78 ? 2.619 -15.191 -8.419 1.00 91.81 78 HIS A C 1
ATOM 634 O O . HIS A 1 78 ? 1.652 -15.924 -8.613 1.00 91.81 78 HIS A O 1
ATOM 640 N N . MET A 1 79 ? 2.728 -14.429 -7.321 1.00 86.19 79 MET A N 1
ATOM 641 C CA . MET A 1 79 ? 1.756 -14.425 -6.215 1.00 86.19 79 MET A CA 1
ATOM 642 C C . MET A 1 79 ? 0.362 -13.938 -6.623 1.00 86.19 79 MET A C 1
ATOM 644 O O . MET A 1 79 ? -0.624 -14.281 -5.976 1.00 86.19 79 MET A O 1
ATOM 648 N N . TRP A 1 80 ? 0.271 -13.155 -7.698 1.00 87.00 80 TRP A N 1
ATOM 649 C CA . TRP A 1 80 ? -0.992 -12.729 -8.304 1.00 87.00 80 TRP A CA 1
ATOM 650 C C . TRP A 1 80 ? -1.085 -13.155 -9.775 1.00 87.00 80 TRP A C 1
ATOM 652 O O . TRP A 1 80 ? -1.620 -12.434 -10.615 1.00 87.00 80 TRP A O 1
ATOM 662 N N . GLU A 1 81 ? -0.553 -14.343 -10.078 1.00 87.69 81 GLU A N 1
ATOM 663 C CA . GLU A 1 81 ? -0.740 -15.059 -11.351 1.00 87.69 81 GLU A CA 1
ATOM 664 C C . GLU A 1 81 ? -0.112 -14.390 -12.590 1.00 87.69 81 GLU A C 1
ATOM 666 O O . GLU A 1 81 ? -0.480 -14.671 -13.732 1.00 87.69 81 GLU A O 1
ATOM 671 N N . SER A 1 82 ? 0.903 -13.542 -12.409 1.00 90.88 82 SER A N 1
ATOM 672 C CA . SER A 1 82 ? 1.738 -13.101 -13.528 1.00 90.88 82 SER A CA 1
ATOM 673 C C . SER A 1 82 ? 2.699 -14.211 -13.969 1.00 90.88 82 SER A C 1
ATOM 675 O O . SER A 1 82 ? 3.271 -14.937 -13.159 1.00 90.88 82 SER A O 1
ATOM 677 N N . ALA A 1 83 ? 2.971 -14.283 -15.275 1.00 92.19 83 ALA A N 1
ATOM 678 C CA . ALA A 1 83 ? 3.940 -15.217 -15.855 1.00 92.19 83 ALA A CA 1
ATOM 679 C C . ALA A 1 83 ? 5.409 -14.918 -15.488 1.00 92.19 83 ALA A C 1
ATOM 681 O O . ALA A 1 83 ? 6.295 -15.703 -15.812 1.00 92.19 83 ALA A O 1
ATOM 682 N N . ARG A 1 84 ? 5.687 -13.768 -14.866 1.00 92.19 84 ARG A N 1
ATOM 683 C CA . ARG A 1 84 ? 7.025 -13.362 -14.410 1.00 92.19 84 ARG A CA 1
ATOM 684 C C . ARG A 1 84 ? 6.932 -12.444 -13.198 1.00 92.19 84 ARG A C 1
ATOM 686 O O . ARG A 1 84 ? 5.938 -11.720 -13.094 1.00 92.19 84 ARG A O 1
ATOM 693 N N . ASN A 1 85 ? 8.002 -12.388 -12.411 1.00 92.56 85 ASN A N 1
ATOM 694 C CA . ASN A 1 85 ? 8.238 -11.306 -11.459 1.00 92.56 85 ASN A CA 1
ATOM 695 C C . ASN A 1 85 ? 8.922 -10.109 -12.143 1.00 92.56 85 ASN A C 1
ATOM 697 O O . ASN A 1 85 ? 9.632 -10.271 -13.144 1.00 92.56 85 ASN A O 1
ATOM 701 N N . ASP A 1 86 ? 8.692 -8.895 -11.646 1.00 92.19 86 ASP A N 1
ATOM 702 C CA . ASP A 1 86 ? 9.423 -7.695 -12.065 1.00 92.19 86 ASP A CA 1
ATOM 703 C C . ASP A 1 86 ? 10.042 -6.939 -10.879 1.00 92.19 86 ASP A C 1
ATOM 705 O O . ASP A 1 86 ? 9.811 -7.247 -9.719 1.00 92.19 86 ASP A O 1
ATOM 709 N N . ARG A 1 87 ? 10.854 -5.916 -11.167 1.00 91.25 87 ARG A N 1
ATOM 710 C CA . ARG A 1 87 ? 11.547 -5.130 -10.128 1.00 91.25 87 ARG A CA 1
ATOM 711 C C . ARG A 1 87 ? 10.601 -4.382 -9.182 1.00 91.25 87 ARG A C 1
ATOM 713 O O . ARG A 1 87 ? 11.024 -3.954 -8.115 1.00 91.25 87 ARG A O 1
ATOM 720 N N . LYS A 1 88 ? 9.356 -4.139 -9.601 1.00 92.12 88 LYS A N 1
ATOM 721 C CA . LYS A 1 88 ? 8.363 -3.448 -8.772 1.00 92.12 88 LYS A CA 1
ATOM 722 C C . LYS A 1 88 ? 7.812 -4.388 -7.702 1.00 92.12 88 LYS A C 1
ATOM 724 O O . LYS A 1 88 ? 7.472 -3.939 -6.614 1.00 92.12 88 LYS A O 1
ATOM 729 N N . GLU A 1 89 ? 7.717 -5.671 -8.026 1.00 90.62 89 GLU A N 1
ATOM 730 C CA . GLU A 1 89 ? 7.243 -6.733 -7.147 1.00 90.62 89 GLU A CA 1
ATOM 731 C C . GLU A 1 89 ? 8.200 -7.065 -6.001 1.00 90.62 89 GLU A C 1
ATOM 733 O O . GLU A 1 89 ? 7.746 -7.209 -4.871 1.00 90.62 89 GLU A O 1
ATOM 738 N N . GLU A 1 90 ? 9.509 -7.039 -6.246 1.00 89.25 90 GLU A N 1
ATOM 739 C CA . GLU A 1 90 ? 10.539 -7.248 -5.214 1.00 89.25 90 GLU A CA 1
ATOM 740 C C . GLU A 1 90 ? 10.358 -6.310 -4.001 1.00 89.25 90 GLU A C 1
ATOM 742 O O . GLU A 1 90 ? 10.567 -6.682 -2.840 1.00 89.25 90 GLU A O 1
ATOM 747 N N . HIS A 1 91 ? 9.908 -5.075 -4.252 1.00 90.56 91 HIS A N 1
ATOM 748 C CA . HIS A 1 91 ? 9.635 -4.106 -3.188 1.00 90.56 91 HIS A CA 1
ATOM 749 C C . HIS A 1 91 ? 8.340 -4.417 -2.421 1.00 90.56 91 HIS A C 1
ATOM 751 O O . HIS A 1 91 ? 8.254 -4.147 -1.224 1.00 90.56 91 HIS A O 1
ATOM 757 N N . TRP A 1 92 ? 7.346 -5.024 -3.075 1.00 88.00 92 TRP A N 1
ATOM 758 C CA . TRP A 1 92 ? 6.129 -5.503 -2.414 1.00 88.00 92 TRP A CA 1
ATOM 759 C C . TRP A 1 92 ? 6.405 -6.708 -1.513 1.00 88.00 92 TRP A C 1
ATOM 761 O O . TRP A 1 92 ? 5.892 -6.738 -0.396 1.00 88.00 92 TRP A O 1
ATOM 771 N N . GLU A 1 93 ? 7.238 -7.657 -1.946 1.00 85.44 93 GLU A N 1
ATOM 772 C CA . GLU A 1 93 ? 7.661 -8.789 -1.106 1.00 85.44 93 GLU A CA 1
ATOM 773 C C . GLU A 1 93 ? 8.446 -8.318 0.126 1.00 85.44 93 GLU A C 1
ATOM 775 O O . GLU A 1 93 ? 8.120 -8.693 1.256 1.00 85.44 93 GLU A O 1
ATOM 780 N N . SER A 1 94 ? 9.427 -7.432 -0.081 1.00 81.38 94 SER A N 1
ATOM 781 C CA . SER A 1 94 ? 10.215 -6.825 1.004 1.00 81.38 94 SER A CA 1
ATOM 782 C C . SER A 1 94 ? 9.327 -6.072 1.996 1.00 81.38 94 SER A C 1
ATOM 784 O O . SER A 1 94 ? 9.534 -6.130 3.210 1.00 81.38 94 SER A O 1
ATOM 786 N N . GLY A 1 95 ? 8.314 -5.377 1.470 1.00 72.75 95 GLY A N 1
ATOM 787 C CA . GLY A 1 95 ? 7.242 -4.785 2.249 1.00 72.75 95 GLY A CA 1
ATOM 788 C C . GLY A 1 95 ? 6.523 -5.850 3.065 1.00 72.75 95 GLY A C 1
ATOM 789 O O . GLY A 1 95 ? 6.581 -5.788 4.282 1.00 72.75 95 GLY A O 1
ATOM 790 N N . SER A 1 96 ? 5.900 -6.842 2.431 1.00 70.31 96 SER A N 1
ATOM 791 C CA . SER A 1 96 ? 5.038 -7.835 3.086 1.00 70.31 96 SER A CA 1
ATOM 792 C C . SER A 1 96 ? 5.665 -8.506 4.312 1.00 70.31 96 SER A C 1
ATOM 794 O O . SER A 1 96 ? 4.952 -8.773 5.278 1.00 70.31 96 SER A O 1
ATOM 796 N N . GLN A 1 97 ? 6.978 -8.757 4.319 1.00 67.19 97 GLN A N 1
ATOM 797 C CA . GLN A 1 97 ? 7.667 -9.324 5.488 1.00 67.19 97 GLN A CA 1
ATOM 798 C C . GLN A 1 97 ? 7.663 -8.399 6.717 1.00 67.19 97 GLN A C 1
ATOM 800 O O . GLN A 1 97 ? 7.732 -8.873 7.846 1.00 67.19 97 GLN A O 1
ATOM 805 N N . ARG A 1 98 ? 7.567 -7.084 6.507 1.00 63.28 98 ARG A N 1
ATOM 806 C CA . ARG A 1 98 ? 7.488 -6.043 7.544 1.00 63.28 98 ARG A CA 1
ATOM 807 C C . ARG A 1 98 ? 6.082 -5.850 8.119 1.00 63.28 98 ARG A C 1
ATOM 809 O O . ARG A 1 98 ? 5.939 -5.099 9.079 1.00 63.28 98 ARG A O 1
ATOM 816 N N . TRP A 1 99 ? 5.054 -6.402 7.472 1.00 65.19 99 TRP A N 1
ATOM 817 C CA . TRP A 1 99 ? 3.649 -6.093 7.776 1.00 65.19 99 TRP A CA 1
ATOM 818 C C . TRP A 1 99 ? 3.032 -7.110 8.747 1.00 65.19 99 TRP A C 1
ATOM 820 O O . TRP A 1 99 ? 1.931 -6.864 9.234 1.00 65.19 99 TRP A O 1
ATOM 830 N N . ASN A 1 100 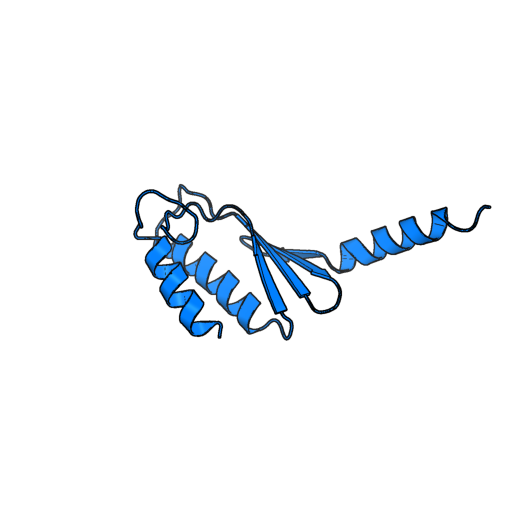? 3.747 -8.210 9.017 1.00 48.78 100 ASN A N 1
ATOM 831 C CA . ASN A 1 100 ? 3.406 -9.245 9.996 1.00 48.78 100 ASN A CA 1
ATOM 832 C C . ASN A 1 100 ? 3.952 -8.928 11.391 1.00 48.78 100 ASN A C 1
ATOM 834 O O . ASN A 1 100 ? 5.087 -8.405 11.478 1.00 48.78 100 ASN A O 1
#

Foldseek 3Di:
DPPPPVVVVVVVVVQVVQWDDDVFWIWGDDDQEIETEGDDDLPDDLVVLLVSLVVVLVVLLPPPGHYDYDYHSNFADVVVPHPDGDPSVVSVVVSVVVSD